Protein AF-A0A9P5XQ48-F1 (afdb_monomer_lite)

pLDDT: mean 71.93, std 17.98, range [35.62, 95.12]

Organism: NCBI:txid1400762

Secondary structure (DSSP, 8-state):
---SSSSS--S----------PPP-------SSSPPP-TTGGG-GGGTTTHHHH-TT-TTSTTT--------S--------HHHHHHHHHHHHHHHHHIIIII---HHHHHHHHHHHHHHHHHHHHHHHS----

Foldseek 3Di:
DPDPDPPPPPDDDPPPPPPPPDPDPDPPPPPPDDFAQQACPVVDPLNHCVCVQLHTNRLQSPPDPPPPPVCVDDDDDDDDDVVVVVVVVVVVVVVLVCCLPPVDPDPVSSVSVVVNVVSNVVVVVVVVVPPPDD

Sequence (134 aa):
MFAKLASAFLIASACIWGADAKPIPKNEILPRGSPISFDNWGGLSSFNNFDNFYGVDNFDSSVHFSQVVDTSTQVVCHTEAIEIIQQRLLVLQEMAKRIILEQVCEVETQTVVFQQFHASLGLFSNDLTHVSGH

Structure (mmCIF, N/CA/C/O backbone):
data_AF-A0A9P5XQ48-F1
#
_entry.id   AF-A0A9P5XQ48-F1
#
loop_
_atom_site.group_PDB
_atom_site.id
_atom_site.type_symbol
_atom_site.label_atom_id
_atom_site.label_alt_id
_atom_site.label_comp_id
_atom_site.label_asym_id
_atom_site.label_entity_id
_atom_site.label_seq_id
_atom_site.pdbx_PDB_ins_code
_atom_site.Cartn_x
_atom_site.Cartn_y
_atom_site.Cartn_z
_atom_site.occupancy
_atom_site.B_iso_or_equiv
_atom_site.auth_seq_id
_atom_site.auth_comp_id
_atom_site.auth_asym_id
_atom_site.auth_atom_id
_atom_site.pdbx_PDB_model_num
ATOM 1 N N . MET A 1 1 ? 75.458 4.475 -15.386 1.00 45.91 1 MET A N 1
ATOM 2 C CA . MET A 1 1 ? 74.586 3.588 -14.587 1.00 45.91 1 MET A CA 1
ATOM 3 C C . MET A 1 1 ? 73.430 4.412 -14.018 1.00 45.91 1 MET A C 1
ATOM 5 O O . MET A 1 1 ? 73.503 4.808 -12.872 1.00 45.91 1 MET A O 1
ATOM 9 N N . PHE A 1 2 ? 72.403 4.743 -14.811 1.00 43.94 2 PHE A N 1
ATOM 10 C CA . PHE A 1 2 ? 71.281 5.592 -14.352 1.00 43.94 2 PHE A CA 1
ATOM 11 C C . PHE A 1 2 ? 69.969 5.265 -15.090 1.00 43.94 2 PHE A C 1
ATOM 13 O O . PHE A 1 2 ? 69.219 6.148 -15.475 1.00 43.94 2 PHE A O 1
ATOM 20 N N . ALA A 1 3 ? 69.700 3.979 -15.330 1.00 47.94 3 ALA A N 1
ATOM 21 C CA . ALA A 1 3 ? 68.502 3.523 -16.046 1.00 47.94 3 ALA A CA 1
ATOM 22 C C . ALA A 1 3 ? 67.724 2.462 -15.249 1.00 47.94 3 ALA A C 1
ATOM 24 O O . ALA A 1 3 ? 67.304 1.450 -15.800 1.00 47.94 3 ALA A O 1
ATOM 25 N N . LYS A 1 4 ? 67.589 2.653 -13.928 1.00 46.66 4 LYS A N 1
ATOM 26 C CA . LYS A 1 4 ? 66.836 1.742 -13.043 1.00 46.66 4 LYS A CA 1
ATOM 27 C C . LYS A 1 4 ? 66.044 2.444 -11.928 1.00 46.66 4 LYS A C 1
ATOM 29 O O . LYS A 1 4 ? 65.881 1.885 -10.854 1.00 46.66 4 LYS A O 1
ATOM 34 N N . LEU A 1 5 ? 65.534 3.653 -12.169 1.00 50.22 5 LEU A N 1
ATOM 35 C CA . LEU A 1 5 ? 64.645 4.351 -11.222 1.00 50.22 5 LEU A CA 1
ATOM 36 C C . LEU A 1 5 ? 63.480 5.059 -11.934 1.00 50.22 5 LEU A C 1
ATOM 38 O O . LEU A 1 5 ? 63.142 6.188 -11.613 1.00 50.22 5 LEU A O 1
ATOM 42 N N . ALA A 1 6 ? 62.873 4.407 -12.928 1.00 49.41 6 ALA A N 1
ATOM 43 C CA . ALA A 1 6 ? 61.718 4.950 -13.653 1.00 49.41 6 ALA A CA 1
ATOM 44 C C . ALA A 1 6 ? 60.508 3.997 -13.654 1.00 49.41 6 ALA A C 1
ATOM 46 O O . ALA A 1 6 ? 59.690 4.039 -14.564 1.00 49.41 6 ALA A O 1
ATOM 47 N N . SER A 1 7 ? 60.394 3.110 -12.658 1.00 49.53 7 SER A N 1
ATOM 48 C CA . SER A 1 7 ? 59.331 2.091 -12.615 1.00 49.53 7 SER A CA 1
ATOM 49 C C . SER A 1 7 ? 58.623 1.959 -11.261 1.00 49.53 7 SER A C 1
ATOM 51 O O . SER A 1 7 ? 58.125 0.881 -10.954 1.00 49.53 7 SER A O 1
ATOM 53 N N . ALA A 1 8 ? 58.587 3.006 -10.427 1.00 48.66 8 ALA A N 1
ATOM 54 C CA . ALA A 1 8 ? 58.039 2.892 -9.066 1.00 48.66 8 ALA A CA 1
ATOM 55 C C . ALA A 1 8 ? 57.125 4.041 -8.597 1.00 48.66 8 ALA A C 1
ATOM 57 O O . ALA A 1 8 ? 56.890 4.158 -7.402 1.00 48.66 8 ALA A O 1
ATOM 58 N N . PHE A 1 9 ? 56.574 4.870 -9.489 1.00 46.03 9 PHE A N 1
ATOM 59 C CA . PHE A 1 9 ? 55.619 5.922 -9.093 1.00 46.03 9 PHE A CA 1
ATOM 60 C C . PHE A 1 9 ? 54.480 6.091 -10.112 1.00 46.03 9 PHE A C 1
ATOM 62 O O . PHE A 1 9 ? 54.253 7.166 -10.651 1.00 46.03 9 PHE A O 1
ATOM 69 N N . LEU A 1 10 ? 53.761 5.000 -10.397 1.00 47.75 10 LEU A N 1
ATOM 70 C CA . LEU A 1 10 ? 52.531 5.021 -11.207 1.00 47.75 10 LEU A CA 1
ATOM 71 C C . LEU A 1 10 ? 51.263 4.669 -10.414 1.00 47.75 10 LEU A C 1
ATOM 73 O O . LEU A 1 10 ? 50.243 4.330 -11.002 1.00 47.75 10 LEU A O 1
ATOM 77 N N . ILE A 1 11 ? 51.285 4.755 -9.082 1.00 52.81 11 ILE A N 1
ATOM 78 C CA . ILE A 1 11 ? 50.102 4.447 -8.269 1.00 52.81 11 ILE A CA 1
ATOM 79 C C . ILE A 1 11 ? 50.001 5.445 -7.120 1.00 52.81 11 ILE A C 1
ATOM 81 O O . ILE A 1 11 ? 50.504 5.178 -6.038 1.00 52.81 11 ILE A O 1
ATOM 85 N N . ALA A 1 12 ? 49.399 6.607 -7.373 1.00 50.34 12 ALA A N 1
ATOM 86 C CA . ALA A 1 12 ? 48.683 7.412 -6.375 1.00 50.34 12 ALA A CA 1
ATOM 87 C C . ALA A 1 12 ? 48.299 8.759 -6.994 1.00 50.34 12 ALA A C 1
ATOM 89 O O . ALA A 1 12 ? 49.089 9.696 -6.949 1.00 50.34 12 ALA A O 1
ATOM 90 N N . SER A 1 13 ? 47.106 8.851 -7.588 1.00 50.09 13 SER A N 1
ATOM 91 C CA . SER A 1 13 ? 46.267 10.067 -7.603 1.00 50.09 13 SER A CA 1
ATOM 92 C C . SER A 1 13 ? 45.010 9.822 -8.438 1.00 50.09 13 SER A C 1
ATOM 94 O O . SER A 1 13 ? 44.804 10.424 -9.485 1.00 50.09 13 SER A O 1
ATOM 96 N N . ALA A 1 14 ? 44.147 8.928 -7.961 1.00 47.00 14 ALA A N 1
ATOM 97 C CA . ALA A 1 14 ? 42.717 9.098 -8.173 1.00 47.00 14 ALA A CA 1
ATOM 98 C C . ALA A 1 14 ? 42.207 9.801 -6.912 1.00 47.00 14 ALA A C 1
ATOM 100 O O . ALA A 1 14 ? 41.812 9.150 -5.948 1.00 47.00 14 ALA A O 1
ATOM 101 N N . CYS A 1 15 ? 42.329 11.131 -6.865 1.00 50.59 15 CYS A N 1
ATOM 102 C CA . CYS A 1 15 ? 41.617 11.908 -5.859 1.00 50.59 15 CYS A CA 1
ATOM 103 C C . CYS A 1 15 ? 40.133 11.735 -6.161 1.00 50.59 15 CYS A C 1
ATOM 105 O O . CYS A 1 15 ? 39.611 12.266 -7.137 1.00 50.59 15 CYS A O 1
ATOM 107 N N . ILE A 1 16 ? 39.510 10.902 -5.340 1.00 50.50 16 ILE A N 1
ATOM 108 C CA . ILE A 1 16 ? 38.084 10.653 -5.271 1.00 50.50 16 ILE A CA 1
ATOM 109 C C . ILE A 1 16 ? 37.433 12.018 -5.037 1.00 50.50 16 ILE A C 1
ATOM 111 O O . ILE A 1 16 ? 37.565 12.595 -3.959 1.00 50.50 16 ILE A O 1
ATOM 115 N N . TRP A 1 17 ? 36.759 12.557 -6.052 1.00 47.97 17 TRP A N 1
ATOM 116 C CA . TRP A 1 17 ? 35.759 13.597 -5.835 1.00 47.97 17 TRP A CA 1
ATOM 117 C C . TRP A 1 17 ? 34.586 12.896 -5.157 1.00 47.97 17 TRP A C 1
ATOM 119 O O . TRP A 1 17 ? 33.646 12.444 -5.803 1.00 47.97 17 TRP A O 1
ATOM 129 N N . GLY A 1 18 ? 34.701 12.706 -3.844 1.00 46.31 18 GLY A N 1
ATOM 130 C CA . GLY A 1 18 ? 33.565 12.357 -3.019 1.00 46.31 18 GLY A CA 1
ATOM 131 C C . GLY A 1 18 ? 32.651 13.566 -3.042 1.00 46.31 18 GLY A C 1
ATOM 132 O O . GLY A 1 18 ? 32.985 14.600 -2.466 1.00 46.31 18 GLY A O 1
ATOM 133 N N . ALA A 1 19 ? 31.530 13.466 -3.750 1.00 50.81 19 ALA A N 1
ATOM 134 C CA . ALA A 1 19 ? 30.408 14.334 -3.467 1.00 50.81 19 ALA A CA 1
ATOM 135 C C . ALA A 1 19 ? 30.002 14.029 -2.022 1.00 50.81 19 ALA A C 1
ATOM 137 O O . ALA A 1 19 ? 29.378 13.008 -1.741 1.00 50.81 19 ALA A O 1
ATOM 138 N N . ASP A 1 20 ? 30.445 14.874 -1.096 1.00 47.78 20 ASP A N 1
ATOM 139 C CA . ASP A 1 20 ? 29.952 14.883 0.272 1.00 47.78 20 ASP A CA 1
ATOM 140 C C . ASP A 1 20 ? 28.513 15.401 0.188 1.00 47.78 20 ASP A C 1
ATOM 142 O O . ASP A 1 20 ? 28.243 16.607 0.208 1.00 47.78 20 ASP A O 1
ATOM 146 N N . ALA A 1 21 ? 27.586 14.477 -0.070 1.00 45.72 21 ALA A N 1
ATOM 147 C CA . ALA A 1 21 ? 26.165 14.742 -0.030 1.00 45.72 21 ALA A CA 1
ATOM 148 C C . ALA A 1 21 ? 25.800 14.967 1.436 1.00 45.72 21 ALA A C 1
ATOM 150 O O . ALA A 1 21 ? 25.328 14.068 2.132 1.00 45.72 21 ALA A O 1
ATOM 151 N N . LYS A 1 22 ? 26.038 16.188 1.922 1.00 47.38 22 LYS A N 1
ATOM 152 C CA . LYS A 1 22 ? 25.414 16.636 3.159 1.00 47.38 22 LYS A CA 1
ATOM 153 C C . LYS A 1 22 ? 23.909 16.466 2.974 1.00 47.38 22 LYS A C 1
ATOM 155 O O . LYS A 1 22 ? 23.388 16.955 1.965 1.00 47.38 22 LYS A O 1
ATOM 160 N N . PRO A 1 23 ? 23.206 15.799 3.904 1.00 46.44 23 PRO A N 1
ATOM 161 C CA . PRO A 1 23 ? 21.758 15.793 3.864 1.00 46.44 23 PRO A CA 1
ATOM 162 C C . PRO A 1 23 ? 21.313 17.253 3.819 1.00 46.44 23 PRO A C 1
ATOM 164 O O . PRO A 1 23 ? 21.669 18.050 4.692 1.00 46.44 23 PRO A O 1
ATOM 167 N N . ILE A 1 24 ? 20.604 17.619 2.750 1.00 47.62 24 ILE A N 1
ATOM 168 C CA . ILE A 1 24 ? 19.894 18.892 2.699 1.00 47.62 24 ILE A CA 1
ATOM 169 C C . ILE A 1 24 ? 19.031 18.887 3.959 1.00 47.62 24 ILE A C 1
ATOM 171 O O . ILE A 1 24 ? 18.323 17.894 4.164 1.00 47.62 24 ILE A O 1
ATOM 175 N N . PRO A 1 25 ? 19.106 19.913 4.828 1.00 47.66 25 PRO A N 1
ATOM 176 C CA . PRO A 1 25 ? 18.177 20.010 5.934 1.00 47.66 25 PRO A CA 1
ATOM 177 C C . PRO A 1 25 ? 16.794 20.031 5.297 1.00 47.66 25 PRO A C 1
ATOM 179 O O . PRO A 1 25 ? 16.401 21.015 4.667 1.00 47.66 25 PRO A O 1
ATOM 182 N N . LYS A 1 26 ? 16.085 18.900 5.376 1.00 48.34 26 LYS A N 1
ATOM 183 C CA . LYS A 1 26 ? 14.662 18.889 5.101 1.00 48.34 26 LYS A CA 1
ATOM 184 C C . LYS A 1 26 ? 14.133 19.917 6.084 1.00 48.34 26 LYS A C 1
ATOM 186 O O . LYS A 1 26 ? 14.368 19.786 7.283 1.00 48.34 26 LYS A O 1
ATOM 191 N N . ASN A 1 27 ? 13.516 20.979 5.575 1.00 42.78 27 ASN A N 1
ATOM 192 C CA . ASN A 1 27 ? 12.627 21.755 6.415 1.00 42.78 27 ASN A CA 1
ATOM 193 C C . ASN A 1 27 ? 11.648 20.720 6.954 1.00 42.78 27 ASN A C 1
ATOM 195 O O . ASN A 1 27 ? 10.817 20.221 6.195 1.00 42.78 27 ASN A O 1
ATOM 199 N N . GLU A 1 28 ? 11.833 20.318 8.209 1.00 49.25 28 GLU A N 1
ATOM 200 C CA . GLU A 1 28 ? 10.842 19.550 8.928 1.00 49.25 28 GLU A CA 1
ATOM 201 C C . GLU A 1 28 ? 9.625 20.457 8.933 1.00 49.25 28 GLU A C 1
ATOM 203 O O . GLU A 1 28 ? 9.547 21.451 9.660 1.00 49.25 28 GLU A O 1
ATOM 208 N N . ILE A 1 29 ? 8.715 20.181 8.002 1.00 53.97 29 ILE A N 1
ATOM 209 C CA . ILE A 1 29 ? 7.357 20.668 8.079 1.00 53.97 29 ILE A CA 1
ATOM 210 C C . ILE A 1 29 ? 6.840 19.978 9.330 1.00 53.97 29 ILE A C 1
ATOM 212 O O . ILE A 1 29 ? 6.373 18.847 9.269 1.00 53.97 29 ILE A O 1
ATOM 216 N N . LEU A 1 30 ? 7.043 20.624 10.479 1.00 52.22 30 LEU A N 1
ATOM 217 C CA . LEU A 1 30 ? 6.476 20.186 11.739 1.00 52.22 30 LEU A CA 1
ATOM 218 C C . LEU A 1 30 ? 4.976 20.036 11.476 1.00 52.22 30 LEU A C 1
ATOM 220 O O . LEU A 1 30 ? 4.350 21.035 11.084 1.00 52.22 30 LEU A O 1
ATOM 224 N N . PRO A 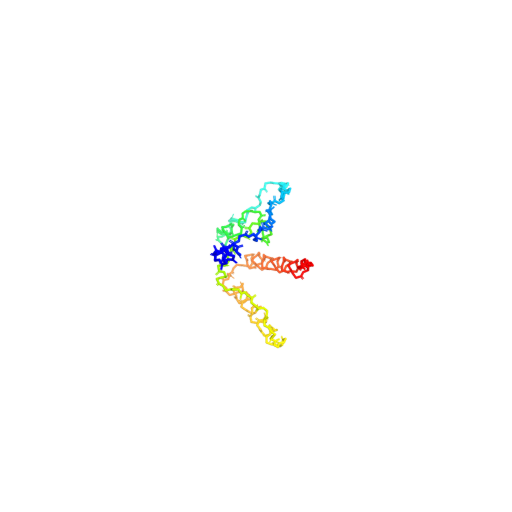1 31 ? 4.406 18.824 11.602 1.00 55.31 31 PRO A N 1
ATOM 225 C CA . PRO A 1 31 ? 2.987 18.636 11.384 1.00 55.31 31 PRO A CA 1
ATOM 226 C C . PRO A 1 31 ? 2.255 19.619 12.292 1.00 55.31 31 PRO A C 1
ATOM 228 O O . PRO A 1 31 ? 2.504 19.724 13.494 1.00 55.31 31 PRO A O 1
ATOM 231 N N . ARG A 1 32 ? 1.427 20.460 11.673 1.00 54.25 32 ARG A N 1
ATOM 232 C CA . ARG A 1 32 ? 0.699 21.539 12.340 1.00 54.2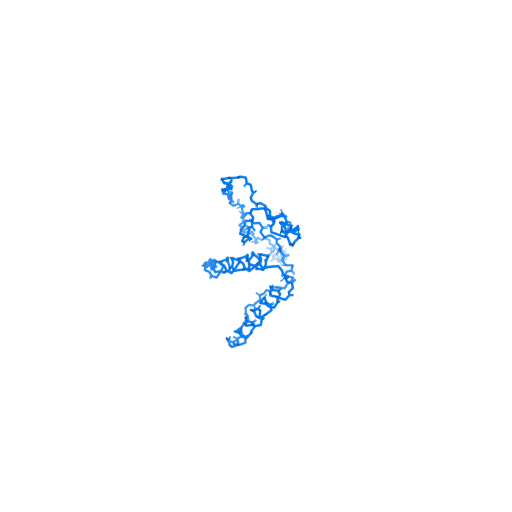5 32 ARG A CA 1
ATOM 233 C C . ARG A 1 32 ? -0.474 20.922 13.103 1.00 54.25 32 ARG A C 1
ATOM 235 O O . ARG A 1 32 ? -1.621 21.081 12.701 1.00 54.25 32 ARG A O 1
ATOM 242 N N . GLY A 1 33 ? -0.185 20.188 14.171 1.00 64.56 33 GLY A N 1
ATOM 243 C CA . GLY A 1 33 ? -1.171 19.455 14.956 1.00 64.56 33 GLY A CA 1
ATOM 244 C C . GLY A 1 33 ? -0.524 18.506 15.960 1.00 64.56 33 GLY A C 1
ATOM 245 O O . GLY A 1 33 ? 0.673 18.239 15.901 1.00 64.56 33 GLY A O 1
ATOM 246 N N . SER A 1 34 ? -1.321 18.014 16.908 1.00 74.62 34 SER A N 1
ATOM 247 C CA . SER A 1 34 ? -0.930 16.839 17.687 1.00 74.62 34 SER A CA 1
ATOM 248 C C . SER A 1 34 ? -0.799 15.645 16.733 1.00 74.62 34 SER A C 1
ATOM 250 O O . SER A 1 34 ? -1.673 15.494 15.878 1.00 74.62 34 SER A O 1
ATOM 252 N N . PRO A 1 35 ? 0.254 14.822 16.862 1.00 78.69 35 PRO A N 1
ATOM 253 C CA . PRO A 1 35 ? 0.470 13.688 15.971 1.00 78.69 35 PRO A CA 1
ATOM 254 C C . PRO A 1 35 ? -0.718 12.720 16.057 1.00 78.69 35 PRO A C 1
ATOM 256 O O . PRO A 1 35 ? -1.172 12.392 17.159 1.00 78.69 35 PRO A O 1
ATOM 259 N N . ILE A 1 36 ? -1.255 12.310 14.903 1.00 85.19 36 ILE A N 1
ATOM 260 C CA . ILE A 1 36 ? -2.405 11.403 14.845 1.00 85.19 36 ILE A CA 1
ATOM 261 C C . ILE A 1 36 ? -1.893 9.967 14.958 1.00 85.19 36 ILE A C 1
ATOM 263 O O . ILE A 1 36 ? -1.144 9.483 14.112 1.00 85.19 36 ILE A O 1
ATOM 267 N N . SER A 1 37 ? -2.305 9.300 16.032 1.00 87.06 37 SER A N 1
ATOM 268 C CA . SER A 1 37 ? -2.012 7.897 16.318 1.00 87.06 37 SER A CA 1
ATOM 269 C C . SER A 1 37 ? -3.202 7.037 15.913 1.00 87.06 37 SER A C 1
ATOM 271 O O . SER A 1 37 ? -4.343 7.376 16.242 1.00 87.06 37 SER A O 1
ATOM 273 N N . PHE A 1 38 ? -2.941 5.945 15.194 1.00 88.69 38 PHE A N 1
ATOM 274 C CA . PHE A 1 38 ? -3.957 4.937 14.898 1.00 88.69 38 PHE A CA 1
ATOM 275 C C . PHE A 1 38 ? -3.982 3.820 15.944 1.00 88.69 38 PHE A C 1
ATOM 277 O O . PHE A 1 38 ? -4.914 3.018 15.936 1.00 88.69 38 PHE A O 1
ATOM 284 N N . ASP A 1 39 ? -3.030 3.785 16.881 1.00 90.69 39 ASP A N 1
ATOM 285 C CA . ASP A 1 39 ? -3.041 2.816 17.973 1.00 90.69 39 ASP A CA 1
ATOM 286 C C . ASP A 1 39 ? -4.336 2.882 18.791 1.00 90.69 39 ASP A C 1
ATOM 288 O O . ASP A 1 39 ? -4.702 3.911 19.362 1.00 90.69 39 ASP A O 1
ATOM 292 N N . ASN A 1 40 ? -5.026 1.739 18.878 1.00 89.88 40 ASN A N 1
ATOM 293 C CA . ASN A 1 40 ? -6.327 1.607 19.549 1.00 89.88 40 ASN A CA 1
ATOM 294 C C . ASN A 1 40 ? -7.395 2.596 19.045 1.00 89.88 40 ASN A C 1
ATOM 296 O O . ASN A 1 40 ? -8.310 2.969 19.790 1.00 89.88 40 ASN A O 1
ATOM 300 N N . TRP A 1 41 ? -7.307 3.025 17.783 1.00 88.44 41 TRP A N 1
ATOM 301 C CA . TRP A 1 41 ? -8.258 3.974 17.214 1.00 88.44 41 TRP A CA 1
ATOM 302 C C . TRP A 1 41 ? -9.701 3.464 17.324 1.00 88.44 41 TRP A C 1
ATOM 304 O O . TRP A 1 41 ? -10.007 2.309 17.035 1.00 88.44 41 TRP A O 1
ATOM 314 N N . GLY A 1 42 ? -10.609 4.315 17.804 1.00 87.50 42 GLY A N 1
ATOM 315 C CA . GLY A 1 42 ? -12.010 3.933 18.016 1.00 87.50 42 GLY A CA 1
ATOM 316 C C . GLY A 1 42 ? -12.237 2.830 19.064 1.00 87.50 42 GLY A C 1
ATOM 317 O O . GLY A 1 42 ? -13.348 2.319 19.157 1.00 87.50 42 GLY A O 1
ATOM 318 N N . GLY A 1 43 ? -11.221 2.461 19.856 1.00 87.88 43 GLY A N 1
ATOM 319 C CA . GLY A 1 43 ? -11.294 1.365 20.829 1.00 87.88 43 GLY A CA 1
ATOM 320 C C . GLY A 1 43 ? -11.217 -0.032 20.206 1.00 87.88 43 GLY A C 1
ATOM 321 O O . GLY A 1 43 ? -11.523 -1.014 20.885 1.00 87.88 43 GLY A O 1
ATOM 322 N N . LEU A 1 44 ? -10.828 -0.131 18.930 1.00 87.25 44 LEU A N 1
ATOM 323 C CA . LEU A 1 44 ? -10.750 -1.397 18.209 1.00 87.25 44 LEU A CA 1
ATOM 324 C C . LEU A 1 44 ? -9.441 -2.120 18.525 1.00 87.25 44 LEU A C 1
ATOM 326 O O . LEU A 1 44 ? -8.346 -1.586 18.340 1.00 87.25 44 LEU A O 1
ATOM 330 N N . SER A 1 45 ? -9.543 -3.376 18.962 1.00 88.12 45 SER A N 1
ATOM 331 C CA . SER A 1 45 ? -8.368 -4.179 19.317 1.00 88.12 45 SER A CA 1
ATOM 332 C C . SER A 1 45 ? -7.494 -4.541 18.116 1.00 88.12 45 SER A C 1
ATOM 334 O O . SER A 1 45 ? -6.321 -4.866 18.291 1.00 88.12 45 SER A O 1
ATOM 336 N N . SER A 1 46 ? -8.061 -4.514 16.911 1.00 87.12 46 SER A N 1
ATOM 337 C CA . SER A 1 46 ? -7.375 -4.748 15.636 1.00 87.12 46 SER A CA 1
ATOM 338 C C . SER A 1 46 ? -6.373 -3.645 15.281 1.00 87.12 46 SER A C 1
ATOM 340 O O . SER A 1 46 ? -5.451 -3.894 14.510 1.00 87.12 46 SER A O 1
ATOM 342 N N . PHE A 1 47 ? -6.512 -2.459 15.881 1.00 89.31 47 PHE A N 1
ATOM 343 C CA . PHE A 1 47 ? -5.561 -1.355 15.761 1.00 89.31 47 PHE A CA 1
ATOM 344 C C . PHE A 1 47 ? -4.524 -1.318 16.886 1.00 89.31 47 PHE A C 1
ATOM 346 O O . PHE A 1 47 ? -3.812 -0.333 17.044 1.00 89.31 47 PHE A O 1
ATOM 353 N N . ASN A 1 48 ? -4.411 -2.366 17.703 1.00 90.81 48 ASN A N 1
ATOM 354 C CA . ASN A 1 48 ? -3.303 -2.444 18.648 1.00 90.81 48 ASN A CA 1
ATOM 355 C C . ASN A 1 48 ? -1.968 -2.485 17.902 1.00 90.81 48 ASN A C 1
ATOM 357 O O . ASN A 1 48 ? -1.773 -3.363 17.062 1.00 90.81 48 ASN A O 1
ATOM 361 N N . ASN A 1 49 ? -1.025 -1.623 18.297 1.00 88.69 49 ASN A N 1
ATOM 362 C CA . ASN A 1 49 ? 0.328 -1.568 17.735 1.00 88.69 49 ASN A CA 1
ATOM 363 C C . ASN A 1 49 ? 0.370 -1.234 16.231 1.00 88.69 49 ASN A C 1
ATOM 365 O O . ASN A 1 49 ? 1.333 -1.598 15.553 1.00 88.69 49 ASN A O 1
ATOM 369 N N . PHE A 1 50 ? -0.664 -0.582 15.701 1.00 88.12 50 PHE A N 1
ATOM 370 C CA . PHE A 1 50 ? -0.717 -0.135 14.313 1.00 88.12 50 PHE A CA 1
ATOM 371 C C . PHE A 1 50 ? 0.437 0.824 13.987 1.00 88.12 50 PHE A C 1
ATOM 373 O O . PHE A 1 50 ? 1.094 0.692 12.952 1.00 88.12 50 PHE A O 1
ATOM 380 N N . ASP A 1 51 ? 0.753 1.729 14.910 1.00 86.19 51 ASP A N 1
ATOM 381 C CA . ASP A 1 51 ? 1.792 2.738 14.720 1.00 86.19 51 ASP A CA 1
ATOM 382 C C . ASP A 1 51 ? 3.214 2.154 14.846 1.00 86.19 51 ASP A C 1
ATOM 384 O O . ASP A 1 51 ? 4.184 2.833 14.521 1.00 86.19 51 ASP A O 1
ATOM 388 N N . ASN A 1 52 ? 3.392 0.892 15.260 1.00 86.81 52 ASN A N 1
ATOM 389 C CA . ASN A 1 52 ? 4.728 0.301 15.431 1.00 86.81 52 ASN A CA 1
ATOM 390 C C . ASN A 1 52 ? 5.472 0.068 14.108 1.00 86.81 52 ASN A C 1
ATOM 392 O O . ASN A 1 52 ? 6.702 0.003 14.113 1.00 86.81 52 ASN A O 1
ATOM 396 N N . PHE A 1 53 ? 4.753 -0.110 12.994 1.00 80.44 53 PHE A N 1
ATOM 397 C CA . PHE A 1 53 ? 5.383 -0.405 11.704 1.00 80.44 53 PHE A CA 1
ATOM 398 C C . PHE A 1 53 ? 5.796 0.866 10.956 1.00 80.44 53 PHE A C 1
ATOM 400 O O . PHE A 1 53 ? 6.951 0.994 10.556 1.00 80.44 53 PHE A O 1
ATOM 407 N N . TYR A 1 54 ? 4.872 1.816 10.788 1.00 78.50 54 TYR A N 1
ATOM 408 C CA . TYR A 1 54 ? 5.136 3.061 10.059 1.00 78.50 54 TYR A CA 1
ATOM 409 C C . TYR A 1 54 ? 5.451 4.257 10.968 1.00 78.50 54 TYR A C 1
ATOM 411 O O . TYR A 1 54 ? 6.003 5.246 10.491 1.00 78.50 54 TYR A O 1
ATOM 419 N N . GLY A 1 55 ? 5.175 4.175 12.267 1.00 83.81 55 GLY A N 1
ATOM 420 C CA . GLY A 1 55 ? 5.272 5.298 13.194 1.00 83.81 55 GLY A CA 1
ATOM 421 C C . GLY A 1 55 ? 3.969 6.092 13.301 1.00 83.81 55 GLY A C 1
ATOM 422 O O . GLY A 1 55 ? 3.057 5.965 12.484 1.00 83.81 55 GLY A O 1
ATOM 423 N N . VAL A 1 56 ? 3.907 6.945 14.323 1.00 86.00 56 VAL A N 1
ATOM 424 C CA . VAL A 1 56 ? 2.789 7.870 14.552 1.00 86.00 56 VAL A CA 1
ATOM 425 C C . VAL A 1 56 ? 2.796 8.964 13.479 1.00 86.00 56 VAL A C 1
ATOM 427 O O . VAL A 1 56 ? 3.865 9.442 13.100 1.00 86.00 56 VAL A O 1
ATOM 430 N N . ASP A 1 57 ? 1.614 9.384 13.021 1.00 83.12 57 ASP A N 1
ATOM 431 C CA . ASP A 1 57 ? 1.428 10.445 12.016 1.00 83.12 57 ASP A CA 1
ATOM 432 C C . ASP A 1 57 ? 2.070 10.143 10.643 1.00 83.12 57 ASP A C 1
ATOM 434 O O . ASP A 1 57 ? 2.321 11.043 9.847 1.00 83.12 57 ASP A O 1
ATOM 438 N N . ASN A 1 58 ? 2.329 8.863 10.339 1.00 80.38 58 ASN A N 1
ATOM 439 C CA . ASN A 1 58 ? 2.964 8.419 9.093 1.00 80.38 58 ASN A CA 1
ATOM 440 C C . ASN A 1 58 ? 2.099 7.387 8.353 1.00 80.38 58 ASN A C 1
ATOM 442 O O . ASN A 1 58 ? 2.533 6.278 8.039 1.00 80.38 58 ASN A O 1
ATOM 446 N N . PHE A 1 59 ? 0.844 7.757 8.088 1.00 82.88 59 PHE A N 1
ATOM 447 C CA . PHE A 1 59 ? -0.155 6.859 7.505 1.00 82.88 59 PHE A CA 1
ATOM 448 C C . PHE A 1 59 ? 0.276 6.254 6.164 1.00 82.88 59 PHE A C 1
ATOM 450 O O . PHE A 1 59 ? 0.062 5.070 5.933 1.00 82.88 59 PHE A O 1
ATOM 457 N N . ASP A 1 60 ? 0.879 7.050 5.284 1.00 75.69 60 ASP A N 1
ATOM 458 C CA . ASP A 1 60 ? 1.264 6.649 3.929 1.00 75.69 60 ASP A CA 1
ATOM 459 C C . ASP A 1 60 ? 2.733 6.238 3.809 1.00 75.69 60 ASP A C 1
ATOM 461 O O . ASP A 1 60 ? 3.196 5.979 2.700 1.00 75.69 60 ASP A O 1
ATOM 465 N N . SER A 1 61 ? 3.462 6.162 4.929 1.00 75.19 61 SER A N 1
ATOM 466 C CA . SER A 1 61 ? 4.882 5.821 4.963 1.00 75.19 61 SER A CA 1
ATOM 467 C C . SER A 1 61 ? 5.828 6.873 4.349 1.00 75.19 61 SER A C 1
ATOM 469 O O . SER A 1 61 ? 7.020 6.594 4.187 1.00 75.19 61 SER A O 1
ATOM 471 N N . SER A 1 62 ? 5.344 8.074 4.015 1.00 73.31 62 SER A N 1
ATOM 472 C CA . SER A 1 62 ? 6.115 9.096 3.289 1.00 73.31 62 SER A CA 1
ATOM 473 C C . SER A 1 62 ? 7.229 9.759 4.106 1.00 73.31 62 SER A C 1
ATOM 475 O O . SER A 1 62 ? 8.211 10.242 3.532 1.00 73.31 62 SER A O 1
ATOM 477 N N . VAL A 1 63 ? 7.109 9.790 5.438 1.00 68.88 63 VAL A N 1
ATOM 478 C CA . VAL A 1 63 ?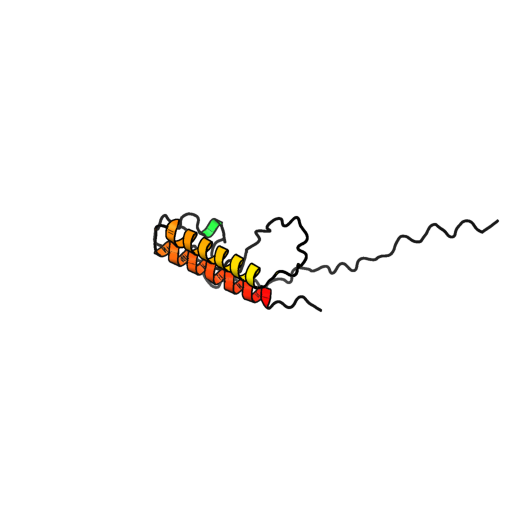 7.991 10.599 6.297 1.00 68.88 63 VAL A CA 1
ATOM 479 C C . VAL A 1 63 ? 9.188 9.795 6.823 1.00 68.88 63 VAL A C 1
ATOM 481 O O . VAL A 1 63 ? 10.313 10.300 6.819 1.00 68.88 63 VAL A O 1
ATOM 484 N N . HIS A 1 64 ? 8.981 8.535 7.232 1.00 58.66 64 HIS A N 1
ATOM 485 C CA . HIS A 1 64 ? 9.983 7.748 7.976 1.00 58.66 64 HIS A CA 1
ATOM 486 C C . HIS A 1 64 ? 10.048 6.249 7.624 1.00 58.66 64 HIS A C 1
ATOM 488 O O . HIS A 1 64 ? 10.163 5.405 8.509 1.00 58.66 64 HIS A O 1
ATOM 494 N N . PHE A 1 65 ? 10.046 5.877 6.342 1.00 61.19 65 PHE A N 1
ATOM 495 C CA . PHE A 1 65 ? 10.315 4.482 5.965 1.00 61.19 65 PHE A CA 1
ATOM 496 C C . PHE A 1 65 ? 11.793 4.244 5.668 1.00 61.19 65 PHE A C 1
ATOM 498 O O . PHE A 1 65 ? 12.269 4.460 4.558 1.00 61.19 65 PHE A O 1
ATOM 505 N N . SER A 1 66 ? 12.531 3.794 6.681 1.00 51.62 66 SER A N 1
ATOM 506 C CA . SER A 1 66 ? 13.925 3.355 6.546 1.00 51.62 66 SER A CA 1
ATOM 507 C C . SER A 1 66 ? 14.056 1.849 6.778 1.00 51.62 66 SER A C 1
ATOM 509 O O . SER A 1 66 ? 15.040 1.389 7.364 1.00 51.62 66 SER A O 1
ATOM 511 N N . GLN A 1 67 ? 13.080 1.052 6.331 1.00 53.53 67 GLN A N 1
ATOM 512 C CA . GLN A 1 67 ? 13.304 -0.383 6.210 1.00 53.53 67 GLN A CA 1
ATOM 513 C C . GLN A 1 67 ? 14.189 -0.608 4.982 1.00 53.53 67 GLN A C 1
ATOM 515 O O . GLN A 1 67 ? 13.718 -0.856 3.874 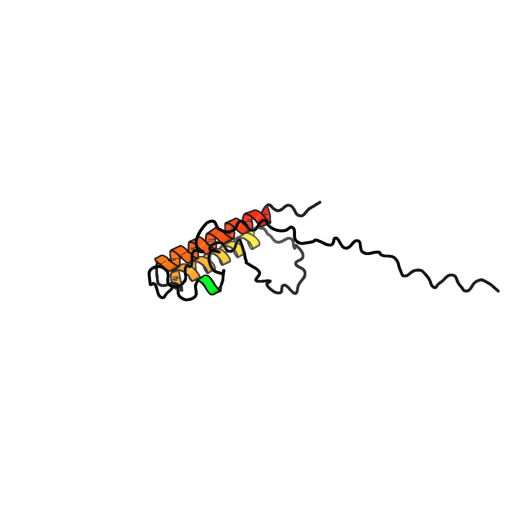1.00 53.53 67 GLN A O 1
ATOM 520 N N . VAL A 1 68 ? 15.499 -0.464 5.184 1.00 49.59 68 VAL A N 1
ATOM 521 C CA . VAL A 1 68 ? 16.501 -0.915 4.223 1.00 49.59 68 VAL A CA 1
ATOM 522 C C . VAL A 1 68 ? 16.356 -2.430 4.168 1.00 49.59 68 VAL A C 1
ATOM 524 O O . VAL A 1 68 ? 16.833 -3.146 5.046 1.00 49.59 68 VAL A O 1
ATOM 527 N N . VAL A 1 69 ? 15.624 -2.930 3.172 1.00 52.38 69 VAL A N 1
ATOM 528 C CA . VAL A 1 69 ? 15.750 -4.332 2.781 1.00 52.38 69 VAL A CA 1
ATOM 529 C C . VAL A 1 69 ? 17.210 -4.487 2.393 1.00 52.38 69 VAL A C 1
ATOM 531 O O . VAL A 1 69 ? 17.679 -3.776 1.508 1.00 52.38 69 VAL A O 1
ATOM 534 N N . ASP A 1 70 ? 17.938 -5.339 3.110 1.00 43.84 70 ASP A N 1
ATOM 535 C CA . ASP A 1 70 ? 19.360 -5.584 2.889 1.00 43.84 70 ASP A CA 1
ATOM 536 C C . ASP A 1 70 ? 19.535 -6.291 1.531 1.00 43.84 70 ASP A C 1
ATOM 538 O O . ASP A 1 70 ? 19.665 -7.513 1.423 1.00 43.84 70 ASP A O 1
ATOM 542 N N . THR A 1 71 ? 19.420 -5.524 0.445 1.00 49.91 71 THR A N 1
ATOM 543 C CA . THR A 1 71 ? 19.632 -5.980 -0.925 1.00 49.91 71 THR A CA 1
ATOM 544 C C . THR A 1 71 ? 21.131 -6.098 -1.137 1.00 49.91 71 THR A C 1
ATOM 546 O O . THR A 1 71 ? 21.768 -5.259 -1.765 1.00 49.91 71 THR A O 1
ATOM 549 N N . SER A 1 72 ? 21.698 -7.182 -0.613 1.00 50.03 72 SER A N 1
ATOM 550 C CA . SER A 1 72 ? 23.100 -7.592 -0.789 1.00 50.03 72 SER A CA 1
ATOM 551 C C . SER A 1 72 ? 23.480 -7.922 -2.244 1.00 50.03 72 SER A C 1
ATOM 553 O O . SER A 1 72 ? 24.584 -8.391 -2.515 1.00 50.03 72 SER A O 1
ATOM 555 N N . THR A 1 73 ? 22.588 -7.674 -3.206 1.00 55.75 73 THR A N 1
ATOM 556 C CA . THR A 1 73 ? 22.795 -7.945 -4.626 1.00 55.75 73 THR A CA 1
ATOM 557 C C . THR A 1 73 ? 22.533 -6.683 -5.437 1.00 55.75 73 THR A C 1
ATOM 559 O O . THR A 1 73 ? 21.472 -6.070 -5.361 1.00 55.75 73 THR A O 1
ATOM 562 N N . GLN A 1 74 ? 23.541 -6.280 -6.209 1.00 54.00 74 GLN A N 1
ATOM 563 C CA . GLN A 1 74 ? 23.448 -5.191 -7.170 1.00 54.00 74 GLN A CA 1
ATOM 564 C C . GLN A 1 74 ? 22.324 -5.515 -8.165 1.00 54.00 74 GLN A C 1
ATOM 566 O O . GLN A 1 74 ? 22.437 -6.462 -8.944 1.00 54.00 74 GLN A O 1
ATOM 571 N N . VAL A 1 75 ? 21.222 -4.765 -8.111 1.00 58.28 75 VAL A N 1
ATOM 572 C CA . VAL A 1 75 ? 20.087 -4.956 -9.021 1.00 58.28 75 VAL A CA 1
ATOM 573 C C . VAL A 1 75 ? 20.508 -4.461 -10.405 1.00 58.28 75 VAL A C 1
ATOM 575 O O . VAL A 1 75 ? 20.600 -3.260 -10.647 1.00 58.28 75 VAL A O 1
ATOM 578 N N . VAL A 1 76 ? 20.819 -5.390 -11.310 1.00 62.88 76 VAL A N 1
ATOM 579 C CA . VAL A 1 76 ? 21.065 -5.093 -12.726 1.00 62.88 76 VAL A CA 1
ATOM 580 C C . VAL A 1 76 ? 19.730 -5.172 -13.464 1.00 62.88 76 VAL A C 1
ATOM 582 O O . VAL A 1 76 ? 19.000 -6.153 -13.328 1.00 62.88 76 VAL A O 1
ATOM 585 N N . CYS A 1 77 ? 19.390 -4.147 -14.249 1.00 69.38 77 CYS A N 1
ATOM 586 C CA . CYS A 1 77 ? 18.196 -4.177 -15.090 1.00 69.38 77 CYS A CA 1
ATOM 587 C C . CYS A 1 77 ? 18.340 -5.269 -16.163 1.00 69.38 77 CYS A C 1
ATOM 589 O O . CYS A 1 77 ? 19.170 -5.151 -17.065 1.00 69.38 77 CYS A O 1
ATOM 591 N N . HIS A 1 78 ? 17.521 -6.316 -16.082 1.00 72.31 78 HIS A N 1
ATOM 592 C CA . HIS A 1 78 ? 17.407 -7.340 -17.118 1.00 72.31 78 HIS A CA 1
ATOM 593 C C . HIS A 1 78 ? 16.163 -7.091 -17.974 1.00 72.31 78 HIS A C 1
ATOM 595 O O . HIS A 1 78 ? 15.108 -6.716 -17.463 1.00 72.31 78 HIS A O 1
ATOM 601 N N . THR A 1 79 ? 16.278 -7.293 -19.287 1.00 73.94 79 THR A N 1
ATOM 602 C CA . THR A 1 79 ? 15.130 -7.203 -20.195 1.00 73.94 79 THR A CA 1
ATOM 603 C C . THR A 1 79 ? 14.273 -8.454 -20.062 1.00 73.94 79 THR A C 1
ATOM 605 O O . THR A 1 79 ? 14.674 -9.530 -20.496 1.00 73.94 79 THR A O 1
ATOM 608 N N . GLU A 1 80 ? 13.095 -8.289 -19.474 1.00 80.19 80 GLU A N 1
ATOM 609 C CA . GLU A 1 80 ? 12.061 -9.315 -19.326 1.00 80.19 80 GLU A CA 1
ATOM 610 C C . GLU A 1 80 ? 10.889 -9.017 -20.269 1.00 80.19 80 GLU A C 1
ATOM 612 O O . GLU A 1 80 ? 10.654 -7.865 -20.648 1.00 80.19 80 GLU A O 1
ATOM 617 N N . ALA A 1 81 ? 10.123 -10.043 -20.645 1.00 85.38 81 ALA A N 1
ATOM 618 C CA . ALA A 1 81 ? 8.907 -9.833 -21.426 1.00 85.38 81 ALA A CA 1
ATOM 619 C C . ALA A 1 81 ? 7.852 -9.088 -20.586 1.00 85.38 81 ALA A C 1
ATOM 621 O O . ALA A 1 81 ? 7.597 -9.450 -19.436 1.00 85.38 81 ALA A O 1
ATOM 622 N N . ILE A 1 82 ? 7.198 -8.078 -21.174 1.00 84.94 82 ILE A N 1
ATOM 623 C CA . ILE A 1 82 ? 6.187 -7.254 -20.483 1.00 84.94 82 ILE A CA 1
ATOM 624 C C . ILE A 1 82 ? 5.064 -8.120 -19.896 1.00 84.94 82 ILE A C 1
ATOM 626 O O . ILE A 1 82 ? 4.611 -7.860 -18.786 1.00 84.94 82 ILE A O 1
ATOM 630 N N . GLU A 1 83 ? 4.666 -9.188 -20.588 1.00 89.12 83 GLU A N 1
ATOM 631 C CA . GLU A 1 83 ? 3.648 -10.131 -20.111 1.00 89.12 83 GLU A CA 1
ATOM 632 C C . GLU A 1 83 ? 4.047 -10.807 -18.791 1.00 89.12 83 GLU A C 1
ATOM 634 O O . GLU A 1 83 ? 3.222 -10.943 -17.890 1.00 89.12 83 GLU A O 1
ATOM 639 N N . ILE A 1 84 ? 5.325 -11.167 -18.629 1.00 86.06 84 ILE A N 1
ATOM 640 C CA . ILE A 1 84 ? 5.843 -11.769 -17.391 1.00 86.06 84 ILE A CA 1
ATOM 641 C C . ILE A 1 84 ? 5.781 -10.748 -16.251 1.00 86.06 84 ILE A C 1
ATOM 643 O O . ILE A 1 84 ? 5.394 -11.085 -15.131 1.00 86.06 84 ILE A O 1
ATOM 647 N N . ILE A 1 85 ? 6.120 -9.486 -16.527 1.00 86.00 85 ILE A N 1
ATOM 648 C CA . ILE A 1 85 ? 6.025 -8.402 -15.540 1.00 86.00 85 ILE A CA 1
ATOM 649 C C . ILE A 1 85 ? 4.562 -8.190 -15.127 1.00 86.00 85 ILE A C 1
ATOM 651 O O . ILE A 1 85 ? 4.261 -8.148 -13.936 1.00 86.00 85 ILE A O 1
ATOM 655 N N . GLN A 1 86 ? 3.639 -8.125 -16.088 1.00 84.62 86 GLN A N 1
ATOM 656 C CA . GLN A 1 86 ? 2.205 -7.960 -15.829 1.00 84.62 86 GLN A CA 1
ATOM 657 C C . GLN A 1 86 ? 1.626 -9.112 -15.003 1.00 84.62 86 GLN A C 1
ATOM 659 O O . GLN A 1 86 ? 0.877 -8.872 -14.058 1.00 84.62 86 GLN A O 1
ATOM 664 N N . GLN A 1 87 ? 2.009 -10.355 -15.305 1.00 88.94 87 GLN A N 1
ATOM 665 C CA . GLN A 1 87 ? 1.611 -11.525 -14.519 1.00 88.94 87 GLN A CA 1
ATOM 666 C C . GLN A 1 87 ? 2.098 -11.424 -13.072 1.00 88.94 87 GLN A C 1
ATOM 668 O O . GLN A 1 87 ? 1.325 -11.661 -12.147 1.00 88.94 87 GLN A O 1
ATOM 673 N N . ARG A 1 88 ? 3.358 -11.027 -12.856 1.00 90.38 88 ARG A N 1
ATOM 674 C CA . ARG A 1 88 ? 3.907 -10.837 -11.503 1.00 90.38 88 ARG A CA 1
ATOM 675 C C . ARG A 1 88 ? 3.154 -9.748 -10.736 1.00 90.38 88 ARG A C 1
ATOM 677 O O . ARG A 1 88 ? 2.830 -9.953 -9.570 1.00 90.38 88 ARG A O 1
ATOM 684 N N . LEU A 1 89 ? 2.826 -8.630 -11.385 1.00 89.44 89 LEU A N 1
ATOM 685 C CA . LEU A 1 89 ? 2.033 -7.562 -10.769 1.00 89.44 89 LEU A CA 1
ATOM 686 C C . LEU A 1 89 ? 0.617 -8.033 -10.405 1.00 89.44 89 LEU A C 1
ATOM 688 O O . LEU A 1 89 ? 0.150 -7.741 -9.307 1.00 89.44 89 LEU A O 1
ATOM 692 N N . LEU A 1 90 ? -0.032 -8.822 -11.268 1.00 93.12 90 LEU A N 1
ATOM 693 C CA . LEU A 1 90 ? -1.329 -9.444 -10.973 1.00 93.12 90 LEU A CA 1
ATOM 694 C C . LEU A 1 90 ? -1.266 -10.373 -9.754 1.00 93.12 90 LEU A C 1
ATOM 696 O O . LEU A 1 90 ? -2.158 -10.347 -8.909 1.00 93.12 90 LEU A O 1
ATOM 700 N N . VAL A 1 91 ? -0.198 -11.165 -9.627 1.00 95.12 91 VAL A N 1
ATOM 701 C CA . VAL A 1 91 ? 0.010 -12.027 -8.453 1.00 95.12 91 VAL A CA 1
ATOM 702 C C . VAL A 1 91 ? 0.128 -11.193 -7.178 1.00 95.12 91 VAL A C 1
ATOM 704 O O . VAL A 1 91 ? -0.502 -11.527 -6.178 1.00 95.12 91 VAL A O 1
ATOM 707 N N . LEU A 1 92 ? 0.886 -10.093 -7.203 1.00 89.88 92 LEU A N 1
ATOM 708 C CA . LEU A 1 92 ? 1.000 -9.198 -6.047 1.00 89.88 92 LEU A CA 1
ATOM 709 C C . LEU A 1 92 ? -0.347 -8.567 -5.676 1.00 89.88 92 LEU A C 1
ATOM 711 O O . LEU A 1 92 ? -0.673 -8.483 -4.493 1.00 89.88 92 LEU A O 1
ATOM 715 N N . GLN A 1 93 ? -1.150 -8.179 -6.669 1.00 89.38 93 GLN A N 1
ATOM 716 C CA . GLN A 1 93 ? -2.490 -7.632 -6.447 1.00 89.38 93 GLN A CA 1
ATOM 717 C C . GLN A 1 93 ? -3.426 -8.645 -5.776 1.00 89.38 93 GLN A C 1
ATOM 719 O O . GLN A 1 93 ? -4.079 -8.312 -4.786 1.00 89.38 93 GLN A O 1
ATOM 724 N N . GLU A 1 94 ? -3.470 -9.887 -6.259 1.00 94.25 94 GLU A N 1
ATOM 725 C CA . GLU A 1 94 ? -4.312 -10.926 -5.650 1.00 94.25 94 GLU A CA 1
ATOM 726 C C . GLU A 1 94 ? -3.811 -11.334 -4.259 1.00 94.25 94 GLU A C 1
ATOM 728 O O . GLU A 1 94 ? -4.617 -11.559 -3.357 1.00 94.25 94 GLU A O 1
ATOM 733 N N . MET A 1 95 ? -2.493 -11.351 -4.035 1.00 93.06 95 MET A N 1
ATOM 734 C CA . MET A 1 95 ? -1.928 -11.583 -2.702 1.00 93.06 95 MET A CA 1
ATOM 735 C C . MET A 1 95 ? -2.319 -10.471 -1.722 1.00 93.06 95 MET A C 1
ATOM 737 O O . MET A 1 95 ? -2.764 -10.772 -0.615 1.00 93.06 95 MET A O 1
ATOM 741 N N . ALA A 1 96 ? -2.226 -9.200 -2.128 1.00 90.62 96 ALA A N 1
ATOM 742 C CA . ALA A 1 96 ? -2.646 -8.069 -1.300 1.00 90.62 96 ALA A CA 1
ATOM 743 C C . ALA A 1 96 ? -4.145 -8.139 -0.966 1.00 90.62 96 ALA A C 1
ATOM 745 O O . ALA A 1 96 ? -4.532 -8.033 0.199 1.00 90.62 96 ALA A O 1
ATOM 746 N N . LYS A 1 97 ? -4.988 -8.402 -1.971 1.00 92.62 97 LYS A N 1
ATOM 747 C CA . LYS A 1 97 ? -6.435 -8.587 -1.796 1.00 92.62 97 LYS A CA 1
ATOM 748 C C . LYS A 1 97 ? -6.752 -9.710 -0.812 1.00 92.62 97 LYS A C 1
ATOM 750 O O . LYS A 1 97 ? -7.596 -9.530 0.061 1.00 92.62 97 LYS A O 1
ATOM 755 N N . ARG A 1 98 ? -6.065 -10.847 -0.929 1.00 93.00 98 ARG A N 1
ATOM 756 C CA . ARG A 1 98 ? -6.244 -11.990 -0.031 1.00 93.00 98 ARG A CA 1
ATOM 757 C C . ARG A 1 98 ? -5.857 -11.655 1.405 1.00 93.00 98 ARG A C 1
ATOM 759 O O . ARG A 1 98 ? -6.608 -11.972 2.318 1.00 93.00 98 ARG A O 1
ATOM 766 N N . ILE A 1 99 ? -4.717 -10.995 1.608 1.00 91.06 99 ILE A N 1
ATOM 767 C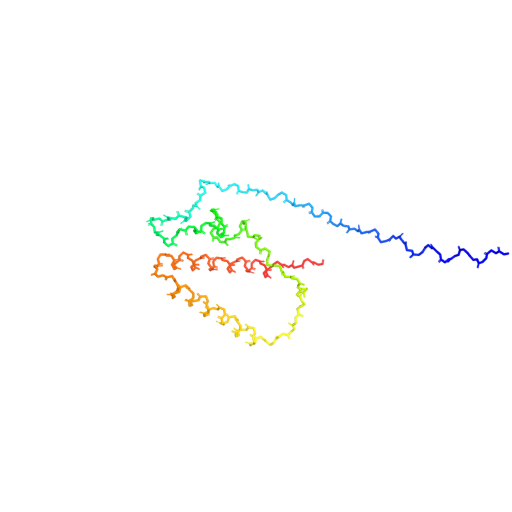 CA . ILE A 1 99 ? -4.267 -10.575 2.942 1.00 91.06 99 ILE A CA 1
ATOM 768 C C . ILE A 1 99 ? -5.311 -9.660 3.582 1.00 91.06 99 ILE A C 1
ATOM 770 O O . ILE A 1 99 ? -5.758 -9.934 4.691 1.00 91.06 99 ILE A O 1
ATOM 774 N N . ILE A 1 100 ? -5.742 -8.617 2.871 1.00 90.12 100 ILE A N 1
ATOM 775 C CA . ILE A 1 100 ? -6.676 -7.631 3.422 1.00 90.12 100 ILE A CA 1
ATOM 776 C C . ILE A 1 100 ? -8.033 -8.276 3.714 1.00 90.12 100 ILE A C 1
ATOM 778 O O . ILE A 1 100 ? -8.544 -8.123 4.814 1.00 90.12 100 ILE A O 1
ATOM 782 N N . LEU A 1 101 ? -8.612 -9.024 2.772 1.00 91.56 101 LEU A N 1
ATOM 783 C CA . LEU A 1 101 ? -9.975 -9.542 2.929 1.00 91.56 101 LEU A CA 1
ATOM 784 C C . LEU A 1 101 ? -10.077 -10.789 3.817 1.00 91.56 101 LEU A C 1
ATOM 786 O O . LEU A 1 101 ? -11.122 -10.996 4.429 1.00 91.56 101 LEU A O 1
ATOM 790 N N . GLU A 1 102 ? -9.045 -11.636 3.869 1.00 91.31 102 GLU A N 1
ATOM 791 C CA . GLU A 1 102 ? -9.107 -12.905 4.613 1.00 91.31 102 GLU A CA 1
ATOM 792 C C . GLU A 1 102 ? -8.412 -12.846 5.976 1.00 91.31 102 GLU A C 1
ATOM 794 O O . GLU A 1 102 ? -8.850 -13.531 6.897 1.00 91.31 102 GLU A O 1
ATOM 799 N N . GLN A 1 103 ? -7.324 -12.080 6.123 1.00 89.50 103 GLN A N 1
ATOM 800 C CA . GLN A 1 103 ? -6.544 -12.060 7.372 1.00 89.50 103 GLN A CA 1
ATOM 801 C C . GLN A 1 103 ? -7.018 -10.980 8.348 1.00 89.50 103 GLN A C 1
ATOM 803 O O . GLN A 1 103 ? -6.755 -11.076 9.545 1.00 89.50 103 GLN A O 1
ATOM 808 N N . VAL A 1 104 ? -7.722 -9.959 7.856 1.00 88.62 104 VAL A N 1
ATOM 809 C CA . VAL A 1 104 ? -8.287 -8.895 8.686 1.00 88.62 104 VAL A CA 1
ATOM 810 C C . VAL A 1 104 ? -9.789 -9.115 8.781 1.00 88.62 104 VAL A C 1
ATOM 812 O O . VAL A 1 104 ? -10.498 -9.001 7.791 1.00 88.62 104 VAL A O 1
ATOM 815 N N . CYS A 1 105 ? -10.292 -9.447 9.969 1.00 89.94 105 CYS A N 1
ATOM 816 C CA . CYS A 1 105 ? -11.712 -9.767 10.154 1.00 89.94 105 CYS A CA 1
ATOM 817 C C . CYS A 1 105 ? -12.618 -8.527 10.249 1.00 89.94 105 CYS A C 1
ATOM 819 O O . CYS A 1 105 ? -13.827 -8.640 10.064 1.00 89.94 105 CYS A O 1
ATOM 821 N N . GLU A 1 106 ? -12.053 -7.365 10.575 1.00 90.62 106 GLU A N 1
ATOM 822 C CA . GLU A 1 106 ? -12.790 -6.136 10.879 1.00 90.62 106 GLU A CA 1
ATOM 823 C C . GLU A 1 106 ? -12.758 -5.156 9.701 1.00 90.62 106 GLU A C 1
ATOM 825 O O . GLU A 1 106 ? -11.696 -4.873 9.144 1.00 90.62 106 GLU A O 1
ATOM 830 N N . VAL A 1 107 ? -13.926 -4.649 9.301 1.00 91.69 107 VAL A N 1
ATOM 831 C CA . VAL A 1 107 ? -14.112 -3.904 8.041 1.00 91.69 107 VAL A CA 1
ATOM 832 C C . VAL A 1 107 ? -13.419 -2.539 8.087 1.00 91.69 107 VAL A C 1
ATOM 834 O O . VAL A 1 107 ? -12.858 -2.067 7.094 1.00 91.69 107 VAL A O 1
ATOM 837 N N . GLU A 1 108 ? -13.420 -1.911 9.255 1.00 90.31 108 GLU A N 1
ATOM 838 C CA . GLU A 1 108 ? -12.752 -0.649 9.538 1.00 90.31 108 GLU A CA 1
ATOM 839 C C . GLU A 1 108 ? -11.243 -0.805 9.336 1.00 90.31 108 GLU A C 1
ATOM 841 O O . GLU A 1 108 ? -10.623 -0.035 8.600 1.00 90.31 108 GLU A O 1
ATOM 846 N N . THR A 1 109 ? -10.664 -1.863 9.897 1.00 90.00 109 THR A N 1
ATOM 847 C CA . THR A 1 109 ? -9.239 -2.183 9.766 1.00 90.00 109 THR A CA 1
ATOM 848 C C . THR A 1 109 ? -8.880 -2.563 8.338 1.00 90.00 109 THR A C 1
ATOM 850 O O . THR A 1 109 ? -7.869 -2.088 7.826 1.00 90.00 109 THR A O 1
ATOM 853 N N . GLN A 1 110 ? -9.720 -3.351 7.656 1.00 91.31 110 GLN A N 1
ATOM 854 C CA . GLN A 1 110 ? -9.549 -3.653 6.230 1.00 91.31 110 GLN A CA 1
ATOM 855 C C . GLN A 1 110 ? -9.452 -2.368 5.409 1.00 91.31 110 GLN A C 1
ATOM 857 O O . GLN A 1 110 ? -8.564 -2.229 4.569 1.00 91.31 110 GLN A O 1
ATOM 862 N N . THR A 1 111 ? -10.349 -1.416 5.676 1.00 92.25 111 THR A N 1
ATOM 863 C CA . THR A 1 111 ? -10.402 -0.135 4.966 1.00 92.25 111 THR A CA 1
ATOM 864 C C . THR A 1 111 ? -9.149 0.692 5.232 1.00 92.25 111 THR A C 1
ATOM 866 O O . THR A 1 111 ? -8.546 1.197 4.287 1.00 92.25 111 THR A O 1
ATOM 869 N N . VAL A 1 112 ? -8.727 0.807 6.492 1.00 89.81 112 VAL A N 1
ATOM 870 C CA . VAL A 1 112 ? -7.532 1.572 6.879 1.00 89.81 112 VAL A CA 1
ATOM 871 C C . VAL A 1 112 ? -6.265 0.963 6.270 1.00 89.81 112 VAL A C 1
ATOM 873 O O . VAL A 1 112 ? -5.503 1.678 5.621 1.00 89.81 112 VAL A O 1
ATOM 876 N N . VAL A 1 113 ? -6.073 -0.356 6.377 1.00 89.50 113 VAL A N 1
ATOM 877 C CA . VAL A 1 113 ? -4.915 -1.061 5.792 1.00 89.50 113 VAL A CA 1
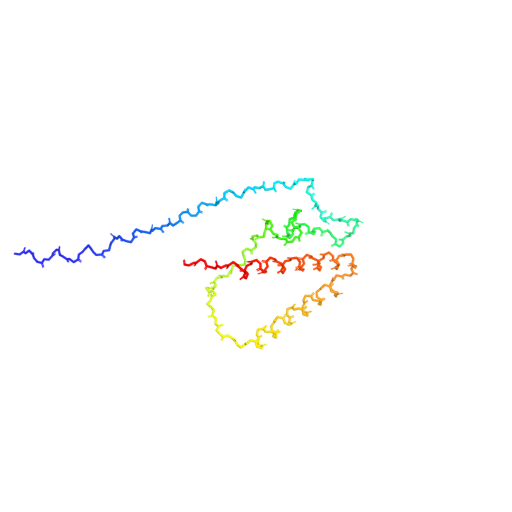ATOM 878 C C . VAL A 1 113 ? -4.920 -0.966 4.265 1.00 89.50 113 VAL A C 1
ATOM 880 O O . VAL A 1 113 ? -3.876 -0.739 3.656 1.00 89.50 113 VAL A O 1
ATOM 883 N N . PHE A 1 114 ? -6.087 -1.085 3.625 1.00 92.00 114 PHE A N 1
ATOM 884 C CA . PHE A 1 114 ? -6.203 -0.904 2.178 1.00 92.00 114 PHE A CA 1
ATOM 885 C C . PHE A 1 114 ? -5.823 0.512 1.745 1.00 92.00 114 PHE A C 1
ATOM 887 O O . PHE A 1 114 ? -5.081 0.672 0.778 1.00 92.00 114 PHE A O 1
ATOM 894 N N . GLN A 1 115 ? -6.299 1.537 2.455 1.00 90.25 115 GLN A N 1
ATOM 895 C CA . GLN A 1 115 ? -5.959 2.926 2.149 1.00 90.25 115 GLN A CA 1
ATOM 896 C C . GLN A 1 115 ? -4.469 3.208 2.359 1.00 90.25 115 GLN A C 1
ATOM 898 O O . GLN A 1 115 ? -3.864 3.889 1.536 1.00 90.25 115 GLN A O 1
ATOM 903 N N . GLN A 1 116 ? -3.859 2.630 3.393 1.00 87.31 116 GLN A N 1
ATOM 904 C CA . GLN A 1 116 ? -2.418 2.716 3.628 1.00 87.31 116 GLN A CA 1
ATOM 905 C C . GLN A 1 116 ? -1.618 2.048 2.499 1.00 87.31 116 GLN A C 1
ATOM 907 O O . GLN A 1 116 ? -0.705 2.657 1.938 1.00 87.31 116 GLN A O 1
ATOM 912 N N . PHE A 1 117 ? -2.006 0.838 2.083 1.00 87.81 117 PHE A N 1
ATOM 913 C CA . PHE A 1 117 ? -1.404 0.167 0.927 1.00 87.81 117 PHE A CA 1
ATOM 914 C C . PHE A 1 117 ? -1.576 0.991 -0.359 1.00 87.81 117 PHE A C 1
ATOM 916 O O . PHE A 1 117 ? -0.613 1.210 -1.090 1.00 87.81 117 PHE A O 1
ATOM 923 N N . HIS A 1 118 ? -2.777 1.502 -0.625 1.00 89.31 118 HIS A N 1
ATOM 924 C CA . HIS A 1 118 ? -3.053 2.324 -1.802 1.00 89.31 118 HIS A CA 1
ATOM 925 C C . HIS A 1 118 ? -2.232 3.623 -1.816 1.00 89.31 118 HIS A C 1
ATOM 927 O O . HIS A 1 118 ? -1.672 3.981 -2.850 1.00 89.31 118 HIS A O 1
ATOM 933 N N . ALA A 1 119 ? -2.106 4.305 -0.675 1.00 85.38 119 ALA A N 1
ATOM 934 C CA . ALA A 1 119 ? -1.283 5.505 -0.549 1.00 85.38 119 ALA A CA 1
ATOM 935 C C . ALA A 1 119 ? 0.200 5.215 -0.839 1.00 85.38 119 ALA A C 1
ATOM 937 O O . ALA A 1 119 ? 0.850 5.995 -1.537 1.00 85.38 119 ALA A O 1
ATOM 938 N N . SER A 1 120 ? 0.708 4.047 -0.424 1.00 80.31 120 SER A N 1
ATOM 939 C CA . SER A 1 120 ? 2.088 3.634 -0.725 1.00 80.31 120 SER A CA 1
ATOM 940 C C . SER A 1 120 ? 2.371 3.487 -2.231 1.00 80.31 120 SER A C 1
ATOM 942 O O . SER A 1 120 ? 3.480 3.766 -2.685 1.00 80.31 120 SER A O 1
ATOM 944 N N . LEU A 1 121 ? 1.361 3.145 -3.045 1.00 82.88 121 LEU A N 1
ATOM 945 C CA . LEU A 1 121 ? 1.495 3.114 -4.509 1.00 82.88 121 LEU A CA 1
ATOM 946 C C . LEU A 1 121 ? 1.653 4.520 -5.110 1.00 82.88 121 LEU A C 1
ATOM 948 O O . LEU A 1 121 ? 2.286 4.677 -6.154 1.00 82.88 121 LEU A O 1
ATOM 952 N N . GLY A 1 122 ? 1.114 5.549 -4.450 1.00 79.12 122 GLY A N 1
ATOM 953 C CA . GLY A 1 122 ? 1.339 6.947 -4.818 1.00 79.12 122 GLY A CA 1
ATOM 954 C C . GLY A 1 122 ? 2.810 7.351 -4.686 1.00 79.12 122 GLY A C 1
ATOM 955 O O . GLY A 1 122 ? 3.337 8.033 -5.564 1.00 79.12 122 GLY A O 1
ATOM 956 N N . LEU A 1 123 ? 3.501 6.863 -3.650 1.00 72.19 123 LEU A N 1
ATOM 957 C CA . LEU A 1 123 ? 4.943 7.082 -3.476 1.00 72.19 123 LEU A CA 1
ATOM 958 C C . LEU A 1 123 ? 5.756 6.416 -4.590 1.00 72.19 123 LEU A C 1
ATOM 960 O O . LEU A 1 123 ? 6.658 7.040 -5.141 1.00 72.19 123 LEU A O 1
ATOM 964 N N . PHE A 1 124 ? 5.371 5.208 -5.007 1.00 74.19 124 PHE A N 1
ATOM 965 C CA . PHE A 1 124 ? 6.013 4.524 -6.134 1.00 74.19 124 PHE A CA 1
ATOM 966 C C . PHE A 1 124 ? 5.911 5.321 -7.443 1.00 74.19 124 PHE A C 1
ATOM 968 O O . PHE A 1 124 ? 6.840 5.326 -8.249 1.00 74.19 124 PHE A O 1
ATOM 975 N N . SER A 1 125 ? 4.809 6.048 -7.659 1.00 74.69 125 SER A N 1
ATOM 976 C CA . SER A 1 125 ? 4.697 6.950 -8.809 1.00 74.69 125 SER A CA 1
ATOM 977 C C . SER A 1 125 ? 5.752 8.057 -8.770 1.00 74.69 125 SER A C 1
ATOM 979 O O . SER A 1 125 ? 6.307 8.387 -9.817 1.00 74.69 125 SER A O 1
ATOM 981 N N . ASN A 1 126 ? 6.049 8.615 -7.591 1.00 70.00 126 ASN A N 1
ATOM 982 C CA . ASN A 1 126 ? 7.103 9.619 -7.451 1.00 70.00 126 ASN A CA 1
ATOM 983 C C . ASN A 1 126 ? 8.470 9.021 -7.810 1.00 70.00 126 ASN A C 1
ATOM 985 O O . ASN A 1 126 ? 9.211 9.649 -8.568 1.00 70.00 126 ASN A O 1
ATOM 989 N N . ASP A 1 127 ? 8.757 7.793 -7.368 1.00 70.00 127 ASP A N 1
ATOM 990 C CA . ASP A 1 127 ? 10.006 7.083 -7.682 1.00 70.00 127 ASP A CA 1
ATOM 991 C C . ASP A 1 127 ? 10.159 6.799 -9.184 1.00 70.00 127 ASP A C 1
ATOM 993 O O . ASP A 1 127 ? 11.238 6.985 -9.742 1.00 70.00 127 ASP A O 1
ATOM 997 N N . LEU A 1 128 ? 9.073 6.424 -9.871 1.00 69.88 128 LEU A N 1
ATOM 998 C CA . LEU A 1 128 ? 9.072 6.247 -11.328 1.00 69.88 128 LEU A CA 1
ATOM 999 C C . LEU A 1 128 ? 9.309 7.559 -12.088 1.00 69.88 128 LEU A C 1
ATOM 1001 O O . LEU A 1 128 ? 9.893 7.551 -13.172 1.00 69.88 128 LEU A O 1
ATOM 1005 N N . THR A 1 129 ? 8.825 8.681 -11.551 1.00 69.56 129 THR A N 1
ATOM 1006 C CA . THR A 1 129 ? 9.008 10.009 -12.161 1.00 69.56 129 THR A CA 1
ATOM 1007 C C . THR A 1 129 ? 10.335 10.666 -11.805 1.00 69.56 129 THR A C 1
ATOM 1009 O O . THR A 1 129 ? 10.718 11.646 -12.449 1.00 69.56 129 THR A O 1
ATOM 1012 N N . HIS A 1 130 ? 11.051 10.145 -10.806 1.00 58.16 130 HIS A N 1
ATOM 1013 C CA . HIS A 1 130 ? 12.361 10.648 -10.436 1.00 58.16 130 HIS A CA 1
ATOM 1014 C C . HIS A 1 130 ? 13.357 10.246 -11.527 1.00 58.16 130 HIS A C 1
ATOM 1016 O O . HIS A 1 130 ? 13.885 9.138 -11.560 1.00 58.16 130 HIS A O 1
ATOM 1022 N N . VAL A 1 131 ? 13.582 11.164 -12.469 1.00 55.25 131 VAL A N 1
ATOM 1023 C CA . VAL A 1 131 ? 14.616 11.034 -13.494 1.00 55.25 131 VAL A CA 1
ATOM 1024 C C . VAL A 1 131 ? 15.947 10.879 -12.765 1.00 55.25 131 VAL A C 1
ATOM 1026 O O . VAL A 1 131 ? 16.424 11.818 -12.124 1.00 55.25 131 VAL A O 1
ATOM 1029 N N . SER A 1 132 ? 16.536 9.687 -12.828 1.00 51.88 132 SER A N 1
ATOM 1030 C CA . SER A 1 132 ? 17.928 9.473 -12.449 1.00 51.88 132 SER A CA 1
ATOM 1031 C C . SER A 1 132 ? 18.768 10.493 -13.219 1.00 51.88 132 SER A C 1
ATOM 1033 O O . SER A 1 132 ? 18.698 10.560 -14.446 1.00 51.88 132 SER A O 1
ATOM 1035 N N . GLY A 1 133 ? 19.457 11.366 -12.478 1.00 47.06 133 GLY A N 1
ATOM 1036 C CA . GLY A 1 133 ? 20.189 12.504 -13.031 1.00 47.06 133 GLY A CA 1
ATOM 1037 C C . GLY A 1 133 ? 21.114 12.115 -14.189 1.00 47.06 133 GLY A C 1
ATOM 1038 O O . GLY A 1 133 ? 21.656 11.011 -14.202 1.00 47.06 133 GLY A O 1
ATOM 1039 N N . HIS A 1 134 ? 21.232 13.045 -15.146 1.00 35.62 134 HIS A N 1
ATOM 1040 C CA . HIS A 1 134 ? 22.167 13.030 -16.279 1.00 35.62 134 HIS A CA 1
ATOM 1041 C C . HIS A 1 134 ? 23.597 12.640 -15.892 1.00 35.62 134 HIS A C 1
ATOM 1043 O O . HIS A 1 134 ? 24.077 13.144 -14.850 1.00 35.62 134 HIS A O 1
#

Radius of gyration: 24.69 Å; chains: 1; bounding box: 89×35×42 Å